Protein AF-A0A1A0WDN2-F1 (afdb_monomer)

Mean predicted aligned error: 16.24 Å

Sequence (104 aa):
MVNSPDADDSGYLSPDALVALRNSRLWEAQAQRCSGPERDSALRIAAQWTATFQMLKATTPGDRRVALRRGDRDVNHKETAYLLFVLVGMLAVVIYVVYSHVAT

Nearest PDB structures (foldseek):
  7c86-assembly1_A  TM=8.527E-01  e=1.293E+00  Chlamydomonas reinhardtii
  6gkg-assembly4_H  TM=8.735E-01  e=4.684E+00  Homo sapiens
  5zih-assembly1_A  TM=9.720E-01  e=7.193E+00  Chlamydomonas reinhardtii

Secondary structure (DSSP, 8-state):
----TT----PEEPHHHHHHHHHHHHHHHHHHH--THHHHHHHHHHHHHHHHHHHHHHH-EESS----------THHHHHHHHHHHHHHHHHHHHHHHHHHH--

Structure (mmCIF, N/CA/C/O backbone):
data_AF-A0A1A0WDN2-F1
#
_entry.id   AF-A0A1A0WDN2-F1
#
loop_
_atom_site.group_PDB
_atom_site.id
_atom_site.type_symbol
_atom_site.label_atom_id
_atom_site.label_alt_id
_atom_site.label_comp_id
_atom_site.label_asym_id
_atom_site.label_entity_id
_atom_site.label_seq_id
_atom_site.pdbx_PDB_ins_code
_atom_site.Cartn_x
_atom_site.Cartn_y
_atom_site.Cartn_z
_atom_site.occupancy
_atom_site.B_iso_or_equiv
_atom_site.auth_seq_id
_atom_site.auth_comp_id
_atom_site.auth_asym_id
_atom_site.auth_atom_id
_atom_site.pdbx_PDB_model_num
ATOM 1 N N . MET A 1 1 ? -11.922 -36.214 21.475 1.00 33.50 1 MET A N 1
ATOM 2 C CA . MET A 1 1 ? -11.970 -34.757 21.715 1.00 33.50 1 MET A CA 1
ATOM 3 C C . MET A 1 1 ? -10.601 -34.197 21.374 1.00 33.50 1 MET A C 1
ATOM 5 O O . MET A 1 1 ? -9.668 -34.420 22.129 1.00 33.50 1 MET A O 1
ATOM 9 N N . VAL A 1 2 ? -10.454 -33.594 20.194 1.00 34.34 2 VAL A N 1
ATOM 10 C CA . VAL A 1 2 ? -9.226 -32.898 19.781 1.00 34.34 2 VAL A CA 1
ATOM 11 C C . VAL A 1 2 ? -9.481 -31.415 20.022 1.00 34.34 2 VAL A C 1
ATOM 13 O O . VAL A 1 2 ? -10.355 -30.838 19.382 1.00 34.34 2 VAL A O 1
ATOM 16 N N . ASN A 1 3 ? -8.775 -30.831 20.987 1.00 40.69 3 ASN A N 1
ATOM 17 C CA . ASN A 1 3 ? -8.706 -29.383 21.149 1.00 40.69 3 ASN A CA 1
ATOM 18 C C . ASN A 1 3 ? -7.875 -28.836 19.985 1.00 40.69 3 ASN A C 1
ATOM 20 O O . ASN A 1 3 ? -6.661 -29.020 19.970 1.00 40.69 3 ASN A O 1
ATOM 24 N N . SER A 1 4 ? -8.527 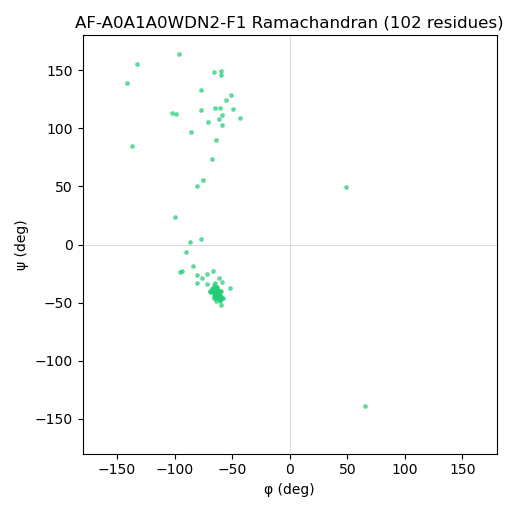-28.205 19.008 1.00 34.72 4 SER A N 1
ATOM 25 C CA . SER A 1 4 ? -7.854 -27.314 18.060 1.00 34.72 4 SER A CA 1
ATOM 26 C C . SER A 1 4 ? -7.596 -25.981 18.768 1.00 34.72 4 SER A C 1
ATOM 28 O O . SER A 1 4 ? -8.567 -25.314 19.124 1.00 34.72 4 SER A O 1
ATOM 30 N N . PRO A 1 5 ? -6.333 -25.574 18.981 1.00 41.78 5 PRO A N 1
ATOM 31 C CA . PRO A 1 5 ? -6.008 -24.285 19.589 1.00 41.78 5 PRO A CA 1
ATOM 32 C C . PRO A 1 5 ? -6.161 -23.087 18.631 1.00 41.78 5 PRO A C 1
ATOM 34 O O . PRO A 1 5 ? -5.888 -21.969 19.038 1.00 41.78 5 PRO A O 1
ATOM 37 N N . ASP A 1 6 ? -6.655 -23.283 17.404 1.00 40.31 6 ASP A N 1
ATOM 38 C CA . ASP A 1 6 ? -6.772 -22.216 16.393 1.00 40.31 6 ASP A CA 1
ATOM 39 C C . ASP A 1 6 ? -8.188 -21.624 16.269 1.00 40.31 6 ASP A C 1
ATOM 41 O O . ASP A 1 6 ? -8.555 -21.059 15.238 1.00 40.31 6 ASP A O 1
ATOM 45 N N . ALA A 1 7 ? -9.014 -21.729 17.312 1.00 40.38 7 ALA A N 1
ATOM 46 C CA . ALA A 1 7 ? -10.210 -20.892 17.439 1.00 40.38 7 ALA A CA 1
ATOM 47 C C . ALA A 1 7 ? -9.815 -19.503 17.978 1.00 40.38 7 ALA A C 1
ATOM 49 O O . ALA A 1 7 ? -10.361 -19.032 18.971 1.00 40.38 7 ALA A O 1
ATOM 50 N N . ASP A 1 8 ? -8.812 -18.886 17.355 1.00 41.25 8 ASP A N 1
ATOM 51 C CA . ASP A 1 8 ? -8.221 -17.631 17.805 1.00 41.25 8 ASP A CA 1
ATOM 52 C C . ASP A 1 8 ? -9.050 -16.467 17.239 1.00 41.25 8 ASP A C 1
ATOM 54 O O . ASP A 1 8 ? -8.954 -16.091 16.069 1.00 41.25 8 ASP A O 1
ATOM 58 N N . ASP A 1 9 ? -9.963 -15.975 18.072 1.00 45.06 9 ASP A N 1
ATOM 59 C CA . ASP A 1 9 ? -10.343 -14.564 18.151 1.00 45.06 9 ASP A CA 1
ATOM 60 C C . ASP A 1 9 ? -10.669 -13.853 16.824 1.00 45.06 9 ASP A C 1
ATOM 62 O O . ASP A 1 9 ? -10.227 -12.736 16.532 1.00 45.06 9 ASP A O 1
ATOM 66 N N . SER A 1 10 ? -11.524 -14.458 15.995 1.00 46.41 10 SER A N 1
ATOM 67 C CA . SER A 1 10 ? -12.126 -13.759 14.855 1.00 46.41 10 SER A CA 1
ATOM 68 C C . SER A 1 10 ? -13.227 -12.794 15.323 1.00 46.41 10 SER A C 1
ATOM 70 O O . SER A 1 10 ? -14.377 -12.888 14.885 1.00 46.41 10 SER A O 1
ATOM 72 N N . GLY A 1 11 ? -12.889 -11.877 16.232 1.00 54.41 11 GLY A N 1
ATOM 73 C CA . GLY A 1 11 ? -13.671 -10.673 16.470 1.00 54.41 11 GLY A CA 1
ATOM 74 C C . GLY A 1 11 ? -13.808 -9.946 15.138 1.00 54.41 11 GLY A C 1
ATOM 75 O O . GLY A 1 11 ? -12.816 -9.712 14.438 1.00 54.41 11 GLY A O 1
ATOM 76 N N . TYR A 1 12 ? -15.042 -9.679 14.714 1.00 60.66 12 TYR A N 1
ATOM 77 C CA . TYR A 1 12 ? -15.260 -9.046 13.421 1.00 60.66 12 TYR A CA 1
ATOM 78 C C . TYR A 1 12 ? -14.551 -7.689 13.401 1.00 60.66 12 TYR A C 1
ATOM 80 O O . TYR A 1 12 ? -14.412 -7.033 14.424 1.00 60.66 12 TYR A O 1
ATOM 88 N N . LEU A 1 13 ? -14.032 -7.264 12.253 1.00 67.50 13 LEU A N 1
ATOM 89 C CA . LEU A 1 13 ? -13.391 -5.954 12.161 1.00 67.50 13 LEU A CA 1
ATOM 90 C C . LEU A 1 13 ? -14.467 -4.872 12.106 1.00 67.50 13 LEU A C 1
ATOM 92 O O . LEU A 1 13 ? -15.423 -4.985 11.335 1.00 67.50 13 LEU A O 1
ATOM 96 N N . SER A 1 14 ? -14.307 -3.823 12.911 1.00 75.94 14 SER A N 1
ATOM 97 C CA . SER A 1 14 ? -15.181 -2.656 12.841 1.00 75.94 14 SER A CA 1
ATOM 98 C C . SER A 1 14 ? -15.120 -2.016 11.442 1.00 75.94 14 SER A C 1
ATOM 100 O O . SER A 1 14 ? -14.080 -2.081 10.773 1.00 75.94 14 SER A O 1
ATOM 102 N N . PRO A 1 15 ? -16.210 -1.385 10.966 1.00 77.12 15 PRO A N 1
ATOM 103 C CA . PRO A 1 15 ? -16.214 -0.679 9.685 1.00 77.12 15 PRO A CA 1
ATOM 104 C C . PRO A 1 15 ? -15.065 0.330 9.555 1.00 77.12 15 PRO A C 1
ATOM 106 O O . PRO A 1 15 ? -14.435 0.412 8.501 1.00 77.12 15 PRO A O 1
ATOM 109 N N . ASP A 1 16 ? -14.724 1.019 10.643 1.00 79.56 16 ASP A N 1
ATOM 110 C CA . ASP A 1 16 ? -13.628 1.990 10.676 1.00 79.56 16 ASP A CA 1
ATOM 111 C C . ASP A 1 16 ? -12.260 1.326 10.492 1.00 79.56 16 ASP A C 1
ATOM 113 O O . ASP A 1 16 ? -11.402 1.852 9.778 1.00 79.56 16 ASP A O 1
ATOM 117 N N . ALA A 1 17 ? -12.059 0.127 11.052 1.00 82.50 17 ALA A N 1
ATOM 118 C CA . ALA A 1 17 ? -10.843 -0.642 10.812 1.00 82.50 17 ALA A CA 1
ATOM 119 C C . ALA A 1 17 ? -10.721 -1.017 9.324 1.00 82.50 17 ALA A C 1
ATOM 121 O O . ALA A 1 17 ? -9.644 -0.948 8.734 1.00 82.50 17 ALA A O 1
ATOM 122 N N . LEU A 1 18 ? -11.828 -1.347 8.661 1.00 83.62 18 LEU A N 1
ATOM 123 C CA . LEU A 1 18 ? -11.816 -1.659 7.229 1.00 83.62 18 LEU A CA 1
ATOM 124 C C . LEU A 1 18 ? -11.493 -0.439 6.366 1.00 83.62 18 LEU A C 1
ATOM 126 O O . LEU A 1 18 ? -10.764 -0.567 5.379 1.00 83.62 18 LEU A O 1
ATOM 130 N N . VAL A 1 19 ? -11.994 0.740 6.742 1.00 87.56 19 VAL A N 1
ATOM 131 C CA . VAL A 1 19 ? -11.637 2.009 6.091 1.00 87.56 19 VAL A CA 1
ATOM 132 C C . VAL A 1 19 ? -10.146 2.290 6.261 1.00 87.56 19 VAL A C 1
ATOM 134 O O . VAL A 1 19 ? -9.470 2.585 5.273 1.00 87.56 19 VAL A O 1
ATOM 137 N N . ALA A 1 20 ? -9.612 2.120 7.472 1.00 87.88 20 ALA A N 1
ATOM 138 C CA . ALA A 1 20 ? -8.189 2.299 7.741 1.00 87.88 20 ALA A CA 1
ATOM 139 C C . ALA A 1 20 ? -7.319 1.335 6.911 1.00 87.88 20 ALA A C 1
ATOM 141 O O . ALA A 1 20 ? -6.361 1.765 6.270 1.00 87.88 20 ALA A O 1
ATOM 142 N N . LEU A 1 21 ? -7.707 0.058 6.826 1.00 86.88 21 LEU A N 1
ATOM 143 C CA . LEU A 1 21 ? -7.023 -0.945 6.003 1.00 86.88 21 LEU A CA 1
ATOM 144 C C . LEU A 1 21 ? -7.094 -0.633 4.500 1.00 86.88 21 LEU A C 1
ATOM 146 O O . LEU A 1 21 ? -6.148 -0.886 3.755 1.00 86.88 21 LEU A O 1
ATOM 150 N N . ARG A 1 22 ? -8.228 -0.117 4.019 1.00 88.50 22 ARG A N 1
ATOM 151 C CA . ARG A 1 22 ? -8.370 0.284 2.615 1.00 88.50 22 ARG A CA 1
ATOM 152 C C . ARG A 1 22 ? -7.456 1.463 2.299 1.00 88.50 22 ARG A C 1
ATOM 154 O O . ARG A 1 22 ? -6.775 1.439 1.276 1.00 88.50 22 ARG A O 1
ATOM 161 N N . ASN A 1 23 ? -7.444 2.472 3.165 1.00 90.94 23 ASN A N 1
ATOM 162 C CA . ASN A 1 23 ? -6.629 3.664 2.974 1.00 90.94 23 ASN A CA 1
ATOM 163 C C . ASN A 1 23 ? -5.136 3.334 3.007 1.00 90.94 23 ASN A C 1
ATOM 165 O O . ASN A 1 23 ? -4.412 3.822 2.142 1.00 90.94 23 ASN A O 1
ATOM 169 N N . SER A 1 24 ? -4.677 2.460 3.912 1.00 89.94 24 SER A N 1
ATOM 170 C CA . SER A 1 24 ? -3.265 2.056 3.928 1.00 89.94 24 SER A CA 1
ATOM 171 C C . SER A 1 24 ? -2.839 1.426 2.600 1.00 89.94 24 SER A C 1
ATOM 173 O O . SER A 1 24 ? -1.854 1.858 2.006 1.00 89.94 24 SER A O 1
ATOM 175 N N . ARG A 1 25 ? -3.641 0.502 2.056 1.00 88.56 25 ARG A N 1
ATOM 176 C CA . ARG A 1 25 ? -3.367 -0.141 0.759 1.00 88.56 25 ARG A CA 1
ATOM 177 C C . ARG A 1 25 ? -3.380 0.825 -0.421 1.00 88.56 25 ARG A C 1
ATOM 179 O O . ARG A 1 25 ? -2.587 0.660 -1.343 1.00 88.56 25 ARG A O 1
ATOM 186 N N . LEU A 1 26 ? -4.275 1.814 -0.423 1.00 92.69 26 LEU A N 1
ATOM 187 C CA . LEU A 1 26 ? -4.307 2.834 -1.477 1.00 92.69 26 LEU A CA 1
ATOM 188 C C . LEU A 1 26 ? -3.014 3.657 -1.487 1.00 92.69 26 LEU A C 1
ATOM 190 O O . LEU A 1 26 ? -2.449 3.894 -2.553 1.00 92.69 26 LEU A O 1
ATOM 194 N N . TRP A 1 27 ? -2.514 4.034 -0.310 1.00 89.50 27 TRP A N 1
ATOM 195 C CA . TRP A 1 27 ? -1.257 4.768 -0.185 1.00 89.50 27 TRP A CA 1
ATOM 196 C C . TRP A 1 27 ? -0.025 3.907 -0.490 1.00 89.50 27 TRP A C 1
ATOM 198 O O . TRP A 1 27 ? 0.912 4.402 -1.109 1.00 89.50 27 TRP A O 1
ATOM 208 N N . GLU A 1 28 ? -0.036 2.612 -0.163 1.00 89.81 28 GLU A N 1
ATOM 209 C CA . GLU A 1 28 ? 1.009 1.673 -0.602 1.00 89.81 28 GLU A CA 1
ATOM 210 C C . GLU A 1 28 ? 1.043 1.525 -2.127 1.00 89.81 28 GLU A C 1
ATOM 212 O O . GLU A 1 28 ? 2.112 1.577 -2.734 1.00 89.81 28 GLU A O 1
ATOM 217 N N . ALA A 1 29 ? -0.122 1.390 -2.766 1.00 89.56 29 ALA A N 1
ATOM 218 C CA . ALA A 1 29 ? -0.217 1.333 -4.221 1.00 89.56 29 ALA A CA 1
ATOM 219 C C . ALA A 1 29 ? 0.260 2.643 -4.872 1.00 89.56 29 ALA A C 1
ATOM 221 O O . ALA A 1 29 ? 0.925 2.610 -5.907 1.00 89.56 29 ALA A O 1
ATOM 222 N N . GLN A 1 30 ? -0.022 3.794 -4.253 1.00 89.69 30 GLN A N 1
ATOM 223 C CA . GLN A 1 30 ? 0.509 5.083 -4.699 1.00 89.69 30 GLN A CA 1
ATOM 224 C C . GLN A 1 30 ? 2.035 5.143 -4.552 1.00 89.69 30 GLN A C 1
ATOM 226 O O . GLN A 1 30 ? 2.726 5.555 -5.481 1.00 89.69 30 GLN A O 1
ATOM 231 N N . ALA A 1 31 ? 2.583 4.666 -3.432 1.00 90.62 31 ALA A N 1
ATOM 232 C CA . ALA A 1 31 ? 4.025 4.608 -3.205 1.00 90.62 31 ALA A CA 1
ATOM 233 C C . ALA A 1 31 ? 4.760 3.721 -4.226 1.00 90.62 31 ALA A C 1
ATOM 235 O O . ALA A 1 31 ? 5.919 3.980 -4.537 1.00 90.62 31 ALA A O 1
ATOM 236 N N . GLN A 1 32 ? 4.096 2.693 -4.766 1.00 90.12 32 GLN A N 1
ATOM 237 C CA . GLN A 1 32 ? 4.640 1.861 -5.846 1.00 90.12 32 GLN A CA 1
ATOM 238 C C . GLN A 1 32 ? 4.693 2.588 -7.198 1.00 90.12 32 GLN A C 1
ATOM 240 O O . GLN A 1 32 ? 5.504 2.223 -8.045 1.00 90.12 32 GLN A O 1
ATOM 245 N N . ARG A 1 33 ? 3.838 3.598 -7.408 1.00 90.06 33 ARG A N 1
ATOM 246 C CA . ARG A 1 33 ? 3.766 4.391 -8.648 1.00 90.06 33 ARG A CA 1
ATOM 247 C C . ARG A 1 33 ? 4.608 5.669 -8.594 1.00 90.06 33 ARG A C 1
ATOM 249 O O . ARG A 1 33 ? 4.969 6.189 -9.644 1.00 90.06 33 ARG A O 1
ATOM 256 N N . CYS A 1 34 ? 4.910 6.167 -7.397 1.00 87.94 34 CYS A N 1
ATOM 257 C CA . CYS A 1 34 ? 5.723 7.362 -7.167 1.00 87.94 34 CYS A CA 1
ATOM 258 C C . CYS A 1 34 ? 7.197 7.025 -6.877 1.00 87.94 34 CYS A C 1
ATOM 260 O O . CYS A 1 34 ? 7.553 5.907 -6.500 1.00 87.94 34 CYS A O 1
ATOM 262 N N . SER A 1 35 ? 8.069 8.029 -6.988 1.00 88.94 35 SER A N 1
ATOM 263 C CA . SER A 1 35 ? 9.496 7.931 -6.653 1.00 88.94 35 SER A CA 1
ATOM 264 C C . SER A 1 35 ? 9.959 9.108 -5.793 1.00 88.94 35 SER A C 1
ATOM 266 O O . SER A 1 35 ? 9.378 10.189 -5.852 1.00 88.94 35 SER A O 1
ATOM 268 N N . GLY A 1 36 ? 11.024 8.912 -5.011 1.00 89.56 36 GLY A N 1
ATOM 269 C CA . GLY A 1 36 ? 11.625 9.976 -4.203 1.00 89.56 36 GLY A CA 1
ATOM 270 C C . GLY A 1 36 ? 10.699 10.495 -3.086 1.00 89.56 36 GLY A C 1
ATOM 271 O O . GLY A 1 36 ? 10.005 9.691 -2.462 1.00 89.56 36 GLY A O 1
ATOM 272 N N . PRO A 1 37 ? 10.641 11.817 -2.835 1.00 91.00 37 PRO A N 1
ATOM 273 C CA . PRO A 1 37 ? 9.898 12.393 -1.705 1.00 91.00 37 PRO A CA 1
ATOM 274 C C . PRO A 1 37 ? 8.399 12.058 -1.700 1.00 91.00 37 PRO A C 1
ATOM 276 O O . PRO A 1 37 ? 7.779 11.902 -0.645 1.00 91.00 37 PRO A O 1
ATOM 279 N N . GLU A 1 38 ? 7.801 11.911 -2.883 1.00 86.38 38 GLU A N 1
ATOM 280 C CA . GLU A 1 38 ? 6.395 11.523 -3.027 1.00 86.38 38 GLU A CA 1
ATOM 281 C C . GLU A 1 38 ? 6.160 10.082 -2.571 1.00 86.38 38 GLU A C 1
ATOM 283 O O . GLU A 1 38 ? 5.175 9.797 -1.892 1.00 86.38 38 GLU A O 1
ATOM 288 N N . ARG A 1 39 ? 7.101 9.177 -2.863 1.00 88.50 39 ARG A N 1
ATOM 289 C CA . ARG A 1 39 ? 7.053 7.799 -2.370 1.00 88.50 39 ARG A CA 1
ATOM 290 C C . ARG A 1 39 ? 7.198 7.753 -0.853 1.00 88.50 39 ARG A C 1
ATOM 292 O O . ARG A 1 39 ? 6.424 7.058 -0.202 1.00 88.50 39 ARG A O 1
ATOM 299 N N . ASP A 1 40 ? 8.141 8.501 -0.290 1.00 91.88 40 ASP A N 1
ATOM 300 C CA . ASP A 1 40 ? 8.376 8.509 1.158 1.00 91.88 40 ASP A CA 1
ATOM 301 C C . ASP A 1 40 ? 7.178 9.083 1.922 1.00 91.88 40 ASP A C 1
ATOM 303 O O . ASP A 1 40 ? 6.760 8.538 2.946 1.00 91.88 40 ASP A O 1
ATOM 307 N N . SER A 1 41 ? 6.559 10.143 1.393 1.00 90.75 41 SER A N 1
ATOM 308 C CA . SER A 1 41 ? 5.333 10.700 1.971 1.00 90.75 41 SER A CA 1
ATOM 309 C C . SER A 1 41 ? 4.152 9.728 1.869 1.00 90.75 41 SER A C 1
ATOM 311 O O . SER A 1 41 ? 3.451 9.536 2.864 1.00 90.75 41 SER A O 1
ATOM 313 N N . ALA A 1 42 ? 3.976 9.049 0.730 1.00 88.38 42 ALA A N 1
ATOM 314 C CA . ALA A 1 42 ? 2.952 8.023 0.556 1.00 88.38 42 ALA A CA 1
ATOM 315 C C . ALA A 1 42 ? 3.157 6.836 1.515 1.00 88.38 42 ALA A C 1
ATOM 317 O O . ALA A 1 42 ? 2.201 6.399 2.154 1.00 88.38 42 ALA A O 1
ATOM 318 N N . LEU A 1 43 ? 4.396 6.366 1.702 1.00 90.38 43 LEU A N 1
ATOM 319 C CA . LEU A 1 43 ? 4.723 5.314 2.672 1.00 90.38 43 LEU A CA 1
ATOM 320 C C . LEU A 1 43 ? 4.463 5.755 4.114 1.00 90.38 43 LEU A C 1
ATOM 322 O O . LEU A 1 43 ? 3.932 4.979 4.907 1.00 90.38 43 LEU A O 1
ATOM 326 N N . ARG A 1 44 ? 4.783 7.006 4.460 1.00 91.56 44 ARG A N 1
ATOM 327 C CA . ARG A 1 44 ? 4.501 7.553 5.793 1.00 91.56 44 ARG A CA 1
ATOM 328 C C . ARG A 1 44 ? 3.000 7.586 6.076 1.00 91.56 44 ARG A C 1
ATOM 330 O O . ARG A 1 44 ? 2.572 7.199 7.162 1.00 91.56 44 ARG A O 1
ATOM 337 N N . ILE A 1 45 ? 2.201 8.017 5.101 1.00 91.38 45 ILE A N 1
ATOM 338 C CA . ILE A 1 45 ? 0.740 8.054 5.230 1.00 91.38 45 ILE A CA 1
ATOM 339 C C . ILE A 1 45 ? 0.172 6.627 5.288 1.00 91.38 45 ILE A C 1
ATOM 341 O O . ILE A 1 45 ? -0.694 6.349 6.117 1.00 91.38 45 ILE A O 1
ATOM 345 N N . ALA A 1 46 ? 0.694 5.694 4.485 1.00 91.06 46 ALA A N 1
ATOM 346 C CA . ALA A 1 46 ? 0.325 4.282 4.564 1.00 91.06 46 ALA A CA 1
ATOM 347 C C . ALA A 1 46 ? 0.592 3.694 5.959 1.00 91.06 46 ALA A C 1
ATOM 349 O O . ALA A 1 46 ? -0.289 3.057 6.537 1.00 91.06 46 ALA A O 1
ATOM 350 N N . ALA A 1 47 ? 1.770 3.960 6.532 1.00 89.12 47 ALA A N 1
ATOM 351 C CA . ALA A 1 47 ? 2.133 3.514 7.874 1.00 89.12 47 ALA A CA 1
ATOM 352 C C . ALA A 1 47 ? 1.197 4.088 8.950 1.00 89.12 47 ALA A C 1
ATOM 354 O O . ALA A 1 47 ? 0.789 3.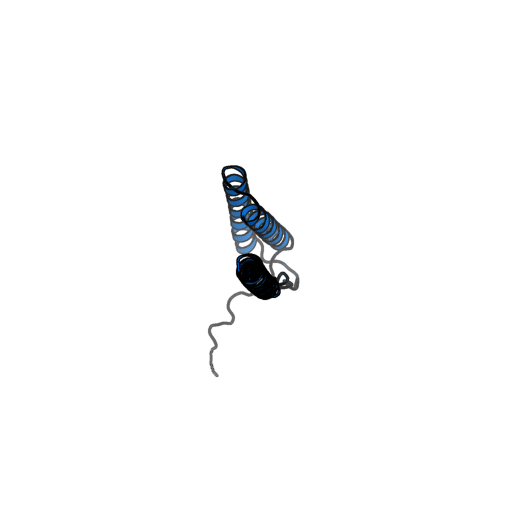360 9.855 1.00 89.12 47 ALA A O 1
ATOM 355 N N . GLN A 1 48 ? 0.798 5.359 8.825 1.00 93.19 48 GLN A N 1
ATOM 356 C CA . GLN A 1 48 ? -0.166 5.987 9.729 1.00 93.19 48 GLN A CA 1
ATOM 357 C C . GLN A 1 48 ? -1.520 5.262 9.702 1.00 93.19 48 GLN A C 1
ATOM 359 O O . GLN A 1 48 ? -2.035 4.890 10.754 1.00 93.19 48 GLN A O 1
ATOM 364 N N . TRP A 1 49 ? -2.064 4.989 8.512 1.00 88.75 49 TRP A N 1
ATOM 365 C CA . TRP A 1 49 ? -3.319 4.242 8.369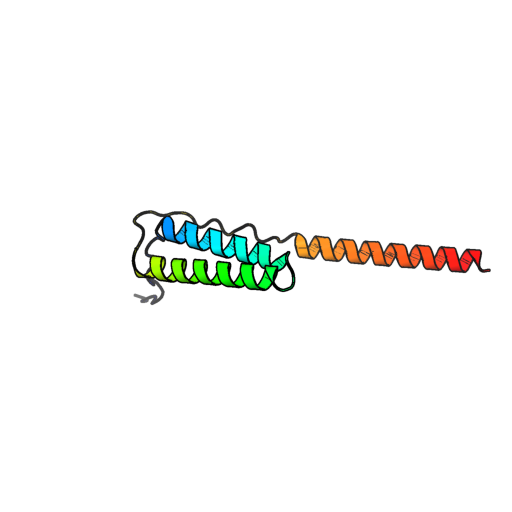 1.00 88.75 49 TRP A CA 1
ATOM 366 C C . TRP A 1 49 ? -3.216 2.801 8.877 1.00 88.75 49 TRP A C 1
ATOM 368 O O . TRP A 1 49 ? -4.159 2.295 9.485 1.00 88.75 49 TRP A O 1
ATOM 378 N N . THR A 1 50 ? -2.068 2.149 8.687 1.00 88.94 50 THR A N 1
ATOM 379 C CA . THR A 1 50 ? -1.805 0.809 9.230 1.00 88.94 50 THR A CA 1
ATOM 380 C C . THR A 1 50 ? -1.773 0.813 10.759 1.00 88.94 50 THR A C 1
ATOM 382 O O . THR A 1 50 ? -2.344 -0.083 11.381 1.00 88.94 50 THR A O 1
ATOM 385 N N . ALA A 1 51 ? -1.175 1.831 11.383 1.00 87.75 51 ALA A N 1
ATOM 386 C CA . ALA A 1 51 ? -1.194 1.985 12.836 1.00 87.75 51 ALA A CA 1
ATOM 387 C C . ALA A 1 51 ? -2.624 2.201 13.361 1.00 87.75 51 ALA A C 1
ATOM 389 O O . ALA A 1 51 ? -3.038 1.540 14.313 1.00 87.75 51 ALA A O 1
ATOM 390 N N . THR A 1 52 ? -3.415 3.048 12.694 1.00 86.88 52 THR A N 1
ATOM 391 C CA . THR A 1 52 ? -4.836 3.247 13.020 1.00 86.88 52 THR A CA 1
ATOM 392 C C . THR A 1 52 ? -5.639 1.954 12.879 1.00 86.88 52 THR A C 1
ATOM 394 O O . THR A 1 52 ? -6.461 1.649 13.737 1.00 86.88 52 THR A O 1
ATOM 397 N N . PHE A 1 53 ? -5.376 1.151 11.845 1.00 85.81 53 PHE A N 1
ATOM 398 C CA . PHE A 1 53 ? -6.000 -0.162 11.683 1.00 85.81 53 PHE A CA 1
ATOM 399 C C . PHE A 1 53 ? -5.679 -1.105 12.847 1.00 85.81 53 PHE A C 1
ATOM 401 O O . PHE A 1 53 ? -6.590 -1.740 13.375 1.00 85.81 53 PHE A O 1
ATOM 408 N N . GLN A 1 54 ? -4.411 -1.191 13.266 1.00 85.19 54 GLN A N 1
ATOM 409 C CA . GLN A 1 54 ? -4.025 -2.036 14.401 1.00 85.19 54 GLN A CA 1
ATOM 410 C C . GLN A 1 54 ? -4.667 -1.568 15.708 1.00 85.19 54 GLN A C 1
ATOM 412 O O . GLN A 1 54 ? -5.160 -2.398 16.469 1.00 85.19 54 GLN A O 1
ATOM 417 N N . MET A 1 55 ? -4.730 -0.252 15.928 1.00 85.75 55 MET A N 1
ATOM 418 C CA . MET A 1 55 ? -5.426 0.329 17.073 1.00 85.75 55 MET A CA 1
ATOM 419 C C . MET A 1 55 ? -6.913 -0.047 17.060 1.00 85.75 55 MET A C 1
ATOM 421 O O . MET A 1 55 ? -7.396 -0.618 18.029 1.00 85.75 55 MET A O 1
ATOM 425 N N . LEU A 1 56 ? -7.618 0.178 15.947 1.00 82.50 56 LEU A N 1
ATOM 426 C CA . LEU A 1 56 ? -9.051 -0.121 15.826 1.00 82.50 56 LEU A CA 1
ATOM 427 C C . LEU A 1 56 ? -9.361 -1.617 15.929 1.00 82.50 56 LEU A C 1
ATOM 429 O O . LEU A 1 56 ? -10.399 -1.991 16.471 1.00 82.50 56 LEU A O 1
ATOM 433 N N . LYS A 1 57 ? -8.456 -2.474 15.443 1.00 78.50 57 LYS A N 1
ATOM 434 C CA . LYS A 1 57 ? -8.549 -3.927 15.611 1.00 78.50 57 LYS A CA 1
ATOM 435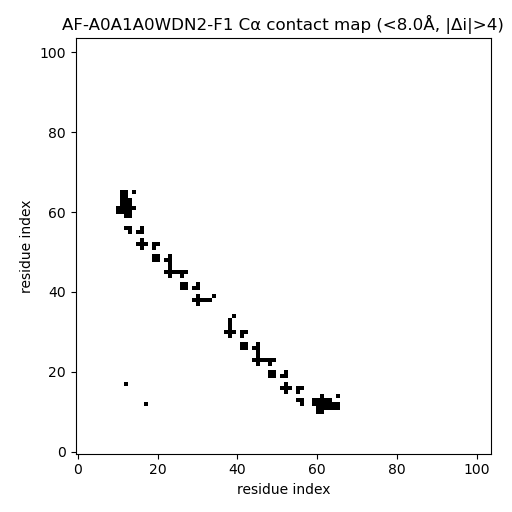 C C . LYS A 1 57 ? -8.459 -4.329 17.088 1.00 78.50 57 LYS A C 1
ATOM 437 O O . LYS A 1 57 ? -9.153 -5.253 17.492 1.00 78.50 57 LYS A O 1
ATOM 442 N N . ALA A 1 58 ? -7.618 -3.655 17.872 1.00 75.69 58 ALA A N 1
ATOM 443 C CA . ALA A 1 58 ? -7.433 -3.946 19.292 1.00 75.69 58 ALA A CA 1
ATOM 444 C C . ALA A 1 58 ? -8.532 -3.341 20.183 1.00 75.69 58 ALA A C 1
ATOM 446 O O . ALA A 1 58 ? -8.881 -3.929 21.201 1.00 75.69 58 ALA A O 1
ATOM 447 N N . THR A 1 59 ? -9.074 -2.171 19.825 1.00 71.12 59 THR A N 1
ATOM 448 C CA . THR A 1 59 ? -10.006 -1.425 20.689 1.00 71.12 59 THR A CA 1
ATOM 449 C C . THR A 1 59 ? -11.478 -1.679 20.393 1.00 71.12 59 THR A C 1
ATOM 451 O O . THR A 1 59 ? -12.311 -1.452 21.267 1.00 71.12 59 THR A O 1
ATOM 454 N N . THR A 1 60 ? -11.821 -2.103 19.173 1.00 61.88 60 THR A N 1
ATOM 455 C CA . THR A 1 60 ? -13.217 -2.136 18.724 1.00 61.88 60 THR A CA 1
ATOM 456 C C . THR A 1 60 ? -13.514 -3.436 17.977 1.00 61.88 60 THR A C 1
ATOM 458 O O . THR A 1 60 ? -13.464 -3.456 16.740 1.00 61.88 60 THR A O 1
ATOM 461 N N . PRO A 1 61 ? -13.845 -4.531 18.689 1.00 60.88 61 PRO A N 1
ATOM 462 C CA . PRO A 1 61 ? -14.403 -5.707 18.040 1.00 60.88 61 PRO A CA 1
ATOM 463 C C . PRO A 1 61 ? -15.715 -5.294 17.361 1.00 60.88 61 PRO A C 1
ATOM 465 O O . PRO A 1 61 ? -16.645 -4.789 17.982 1.00 60.88 61 PRO A O 1
ATOM 468 N N . GLY A 1 62 ? -15.745 -5.410 16.042 1.00 59.59 62 GLY A N 1
ATOM 469 C CA . GLY A 1 62 ? -16.896 -5.133 15.203 1.00 59.59 62 GLY A CA 1
ATOM 470 C C . GLY A 1 62 ? -18.035 -6.110 15.473 1.00 59.59 62 GLY A C 1
ATOM 471 O O . GLY A 1 62 ? -17.833 -7.282 15.779 1.00 59.59 62 GLY A O 1
ATOM 472 N N . ASP A 1 63 ? -19.254 -5.612 15.303 1.00 53.25 63 ASP A N 1
ATOM 473 C CA . ASP A 1 63 ? -20.487 -6.333 15.635 1.00 53.25 63 ASP A CA 1
ATOM 474 C C . ASP A 1 63 ? -21.031 -7.158 14.446 1.00 53.25 63 ASP A C 1
ATOM 476 O O . ASP A 1 63 ? -21.999 -7.909 14.553 1.00 53.25 63 ASP A O 1
ATOM 480 N N . ARG A 1 64 ? -20.426 -7.021 13.251 1.00 50.81 64 ARG A N 1
ATOM 481 C CA . ARG A 1 64 ? -20.966 -7.593 12.007 1.00 50.81 64 ARG A CA 1
ATOM 482 C C . ARG A 1 64 ? -19.896 -8.156 11.078 1.00 50.81 64 ARG A C 1
ATOM 484 O O . ARG A 1 64 ? -18.874 -7.528 10.819 1.00 50.81 64 ARG A O 1
ATOM 491 N N . ARG A 1 65 ? -20.203 -9.314 10.480 1.00 53.34 65 ARG A N 1
ATOM 492 C CA . ARG A 1 65 ? -19.451 -9.923 9.371 1.00 53.34 65 ARG A CA 1
ATOM 493 C C . ARG A 1 65 ? -19.398 -8.974 8.177 1.00 53.34 65 ARG A C 1
ATOM 495 O O . ARG A 1 65 ? -20.356 -8.897 7.411 1.00 53.34 65 ARG A O 1
ATOM 502 N N . VAL A 1 66 ? -18.269 -8.307 7.974 1.00 55.69 66 VAL A N 1
ATOM 503 C CA . VAL A 1 66 ? -17.961 -7.682 6.687 1.00 55.69 66 VAL A CA 1
ATOM 504 C C . VAL A 1 66 ? -16.966 -8.584 5.979 1.00 55.69 66 VAL A C 1
ATOM 506 O O . VAL A 1 66 ? -15.842 -8.777 6.440 1.00 55.69 66 VAL A O 1
ATOM 509 N N . ALA A 1 67 ? -17.398 -9.185 4.872 1.00 55.34 67 ALA A N 1
ATOM 510 C CA . ALA A 1 67 ? -16.515 -9.990 4.047 1.00 55.34 67 ALA A CA 1
ATOM 511 C C . ALA A 1 67 ? -15.383 -9.095 3.526 1.00 55.34 67 ALA A C 1
ATOM 513 O O . ALA A 1 67 ? -15.590 -8.238 2.666 1.00 55.34 67 ALA A O 1
ATOM 514 N N . LEU A 1 68 ? -14.179 -9.299 4.059 1.00 55.97 68 LEU A N 1
ATOM 515 C CA . LEU A 1 68 ? -12.948 -8.757 3.507 1.00 55.97 68 LEU A CA 1
ATOM 516 C C . LEU A 1 68 ? -12.752 -9.377 2.124 1.00 55.97 68 LEU A C 1
ATOM 518 O O . LEU A 1 68 ? -12.149 -10.441 1.980 1.00 55.97 68 LEU A O 1
ATOM 522 N N . ARG A 1 69 ? -13.291 -8.727 1.089 1.00 54.91 69 ARG A N 1
ATOM 523 C CA . ARG A 1 69 ? -12.978 -9.070 -0.296 1.00 54.91 69 ARG A CA 1
ATOM 524 C C . ARG A 1 69 ? -11.464 -8.908 -0.426 1.00 54.91 69 ARG A C 1
ATOM 526 O O . ARG A 1 69 ? -10.950 -7.798 -0.274 1.00 54.91 69 ARG A O 1
ATOM 533 N N . ARG A 1 70 ? -10.732 -10.017 -0.604 1.00 51.56 70 ARG A N 1
ATOM 534 C CA . ARG A 1 70 ? -9.311 -9.976 -0.973 1.00 51.56 70 ARG A CA 1
ATOM 535 C C . ARG A 1 70 ? -9.226 -9.017 -2.153 1.00 51.56 70 ARG A C 1
ATOM 537 O O . ARG A 1 70 ? -9.882 -9.257 -3.162 1.00 51.56 70 ARG A O 1
ATOM 544 N N . GLY A 1 71 ? -8.518 -7.902 -1.956 1.00 50.16 71 GLY A N 1
ATOM 545 C CA . GLY A 1 71 ? -8.240 -6.959 -3.028 1.00 50.16 71 GLY A CA 1
ATOM 546 C C . GLY A 1 71 ? -7.675 -7.763 -4.182 1.00 50.16 71 GLY A C 1
ATOM 547 O O . GLY A 1 71 ? -6.822 -8.622 -3.944 1.00 50.16 71 GLY A O 1
ATOM 548 N N . ASP A 1 72 ? -8.265 -7.553 -5.352 1.00 44.59 72 ASP A N 1
ATOM 549 C CA . ASP A 1 72 ? -7.951 -8.245 -6.589 1.00 44.59 72 ASP A CA 1
ATOM 550 C C . ASP A 1 72 ? -6.429 -8.338 -6.700 1.00 44.59 72 ASP A C 1
ATOM 552 O O . ASP A 1 72 ? -5.726 -7.327 -6.763 1.00 44.59 72 ASP A O 1
ATOM 556 N N . ARG A 1 73 ? -5.901 -9.552 -6.522 1.00 49.03 73 ARG A N 1
ATOM 557 C CA . ARG A 1 73 ? -4.470 -9.787 -6.672 1.00 49.03 73 ARG A CA 1
ATOM 558 C C . ARG A 1 73 ? -4.255 -9.499 -8.143 1.00 49.03 73 ARG A C 1
ATOM 560 O O . ARG A 1 73 ? -4.883 -10.168 -8.949 1.00 49.03 73 ARG A O 1
ATOM 567 N N . ASP A 1 74 ? -3.452 -8.499 -8.478 1.00 50.62 74 ASP A N 1
ATOM 568 C CA . ASP A 1 74 ? -3.133 -8.164 -9.865 1.00 50.62 74 ASP A CA 1
ATOM 569 C C . ASP A 1 74 ? -2.291 -9.309 -10.460 1.00 50.62 74 ASP A C 1
ATOM 571 O O . ASP A 1 74 ? -1.064 -9.258 -10.545 1.00 50.62 74 ASP A O 1
ATOM 575 N N . VAL A 1 75 ? -2.952 -10.439 -10.731 1.00 54.25 75 VAL A N 1
ATOM 576 C CA . VAL A 1 75 ? -2.351 -11.675 -11.242 1.00 54.25 75 VAL A CA 1
ATOM 577 C C . VAL A 1 75 ? -1.822 -11.451 -12.655 1.00 54.25 75 VAL A C 1
ATOM 579 O O . VAL A 1 75 ? -0.868 -12.110 -13.060 1.00 54.25 75 VAL A O 1
ATOM 582 N N . ASN A 1 76 ? -2.358 -10.446 -13.348 1.00 55.41 76 ASN A N 1
ATOM 583 C CA . ASN A 1 76 ? -2.046 -10.145 -14.735 1.00 55.41 76 ASN A CA 1
ATOM 584 C C . ASN A 1 76 ? -0.783 -9.300 -14.905 1.00 55.41 76 ASN A C 1
ATOM 586 O O . ASN A 1 76 ? -0.212 -9.302 -15.993 1.00 55.41 76 ASN A O 1
ATOM 590 N N . HIS A 1 77 ? -0.290 -8.608 -13.872 1.00 61.25 77 HIS A N 1
ATOM 591 C CA . HIS A 1 77 ? 0.884 -7.744 -14.032 1.00 61.25 77 HIS A CA 1
ATOM 592 C C . HIS A 1 77 ? 2.143 -8.519 -14.461 1.00 61.25 77 HIS A C 1
ATOM 594 O O . HIS A 1 77 ? 2.893 -8.074 -15.329 1.00 61.25 77 HIS A O 1
ATOM 600 N N . LYS A 1 78 ? 2.357 -9.717 -13.900 1.00 63.25 78 LYS A N 1
ATOM 601 C CA . LYS A 1 78 ? 3.517 -10.563 -14.240 1.00 63.25 78 LYS A CA 1
ATOM 602 C C . LYS A 1 78 ? 3.430 -11.134 -15.652 1.00 63.25 78 LYS A C 1
ATOM 604 O O . LYS A 1 78 ? 4.434 -11.179 -16.355 1.00 63.25 78 LYS A O 1
ATOM 609 N N . GLU A 1 79 ? 2.236 -11.548 -16.056 1.00 68.50 79 GLU A N 1
ATOM 610 C CA . GLU A 1 79 ? 1.984 -12.095 -17.388 1.00 68.50 79 GLU A CA 1
ATOM 611 C C . GLU A 1 79 ? 2.113 -11.007 -18.461 1.00 68.50 79 GLU A C 1
ATOM 613 O O . GLU A 1 79 ? 2.771 -11.203 -19.480 1.00 68.50 79 GLU A O 1
ATOM 618 N N . THR A 1 80 ? 1.605 -9.808 -18.168 1.00 73.62 80 THR A N 1
ATOM 619 C CA . THR A 1 80 ? 1.714 -8.642 -19.053 1.00 73.62 80 THR A CA 1
ATOM 620 C C . THR A 1 80 ? 3.172 -8.213 -19.233 1.00 73.62 80 THR A C 1
ATOM 622 O O . THR A 1 80 ? 3.606 -7.973 -20.357 1.00 73.62 80 THR A O 1
ATOM 625 N N . ALA A 1 81 ? 3.958 -8.169 -18.151 1.00 78.81 81 ALA A N 1
ATOM 626 C CA . ALA A 1 81 ? 5.382 -7.838 -18.217 1.00 78.81 81 ALA A CA 1
ATOM 627 C C . ALA A 1 81 ? 6.187 -8.870 -19.026 1.00 78.81 81 ALA A C 1
ATOM 629 O O . ALA A 1 81 ? 7.057 -8.493 -19.812 1.00 78.81 81 ALA A O 1
ATOM 630 N N . TYR A 1 82 ? 5.876 -10.161 -18.873 1.00 82.00 82 TYR A N 1
ATOM 631 C CA . TYR A 1 82 ? 6.518 -11.228 -19.640 1.00 82.00 82 TYR A CA 1
ATOM 632 C C . TYR A 1 82 ? 6.226 -11.108 -21.142 1.00 82.00 82 TYR A C 1
ATOM 634 O O . TYR A 1 82 ? 7.156 -11.108 -21.949 1.00 82.00 82 TYR A O 1
ATOM 642 N N . LEU A 1 83 ? 4.956 -10.931 -21.521 1.00 85.06 83 LEU A N 1
ATOM 643 C CA . LEU A 1 83 ? 4.555 -10.759 -22.922 1.00 85.06 83 LEU A CA 1
ATOM 644 C C . LEU A 1 83 ? 5.219 -9.537 -23.567 1.00 85.06 83 LEU A C 1
ATOM 646 O O . LEU A 1 83 ? 5.668 -9.604 -24.711 1.00 85.06 83 LEU A O 1
ATOM 650 N N . LEU A 1 84 ? 5.332 -8.437 -22.820 1.00 88.44 84 LEU A N 1
ATOM 651 C CA . LEU A 1 84 ? 5.970 -7.211 -23.295 1.00 88.44 84 LEU A CA 1
ATOM 652 C C . LEU A 1 84 ? 7.474 -7.421 -23.529 1.00 88.44 84 LEU A C 1
ATOM 654 O O . LEU A 1 84 ? 8.002 -6.996 -24.556 1.00 88.44 84 LEU A O 1
ATOM 658 N N . PHE A 1 85 ? 8.152 -8.148 -22.637 1.00 88.81 85 PHE A N 1
ATOM 659 C CA . PHE A 1 85 ? 9.569 -8.480 -22.795 1.00 88.81 85 PHE A CA 1
ATOM 660 C C . PHE A 1 85 ? 9.824 -9.366 -24.024 1.00 88.81 85 PHE A C 1
ATOM 662 O O . PHE A 1 85 ? 10.749 -9.108 -24.795 1.00 88.81 85 PHE A O 1
ATOM 669 N N . VAL A 1 86 ? 8.972 -10.372 -24.249 1.00 91.06 86 VAL A N 1
ATOM 670 C CA . VAL A 1 86 ? 9.046 -11.243 -25.435 1.00 91.06 86 VAL A CA 1
ATOM 671 C C . VAL A 1 86 ? 8.839 -10.439 -26.719 1.00 91.06 86 VAL A C 1
ATOM 673 O O . VAL A 1 86 ? 9.600 -10.600 -27.673 1.00 91.06 86 VAL A O 1
ATOM 676 N N . LEU A 1 87 ? 7.855 -9.537 -26.739 1.00 93.44 87 LEU A N 1
ATOM 677 C CA . LEU A 1 87 ? 7.559 -8.708 -27.907 1.00 93.44 87 LEU A CA 1
ATOM 678 C C . LEU A 1 87 ? 8.729 -7.782 -28.272 1.00 93.44 87 LEU A C 1
ATOM 680 O O . LEU A 1 87 ? 9.108 -7.706 -29.441 1.00 93.44 87 LEU A O 1
ATOM 684 N N . VAL A 1 88 ? 9.343 -7.127 -27.282 1.00 93.44 88 VAL A N 1
ATOM 685 C CA . VAL A 1 88 ? 10.525 -6.275 -27.499 1.00 93.44 88 VAL A CA 1
ATOM 686 C C . VAL A 1 88 ? 11.720 -7.098 -27.991 1.00 93.44 88 VAL A C 1
ATOM 688 O O . VAL A 1 88 ? 12.411 -6.672 -28.916 1.00 93.44 88 VAL A O 1
ATOM 691 N N . GLY A 1 89 ? 11.937 -8.294 -27.433 1.00 91.25 89 GLY A N 1
ATOM 692 C CA . GLY A 1 89 ? 12.997 -9.200 -27.879 1.00 91.25 89 GLY A CA 1
ATOM 693 C C . GLY A 1 89 ? 12.833 -9.623 -29.341 1.00 91.25 89 GLY A C 1
ATOM 694 O O . GLY A 1 89 ? 13.778 -9.526 -30.122 1.00 91.25 89 GLY A O 1
ATOM 695 N N . MET A 1 90 ? 11.621 -10.017 -29.740 1.00 91.19 90 MET A N 1
ATOM 696 C CA . MET A 1 90 ? 11.322 -10.389 -31.127 1.00 91.19 90 MET A CA 1
ATOM 697 C C . MET A 1 90 ? 11.517 -9.216 -32.092 1.00 91.19 90 MET A C 1
ATOM 699 O O . MET A 1 90 ? 12.100 -9.391 -33.161 1.00 91.19 90 MET A O 1
ATOM 703 N N . LEU A 1 91 ? 11.091 -8.010 -31.705 1.00 93.25 91 LEU A N 1
ATOM 704 C CA . LEU A 1 91 ? 11.290 -6.805 -32.511 1.00 93.25 91 LEU A CA 1
ATOM 705 C C . LEU A 1 91 ? 12.784 -6.517 -32.735 1.00 93.25 91 LEU A C 1
ATOM 707 O O . LEU A 1 91 ? 13.192 -6.233 -33.859 1.00 93.25 91 LEU A O 1
ATOM 711 N N . ALA A 1 92 ? 13.606 -6.635 -31.689 1.00 88.25 92 ALA A N 1
ATOM 712 C CA . AL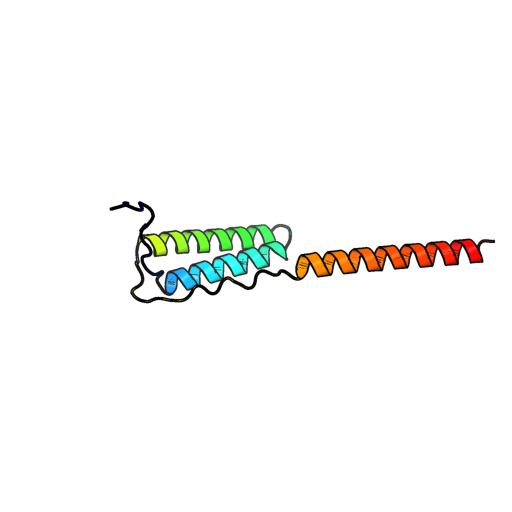A A 1 92 ? 15.048 -6.419 -31.782 1.00 88.25 92 ALA A CA 1
ATOM 713 C C . ALA A 1 92 ? 15.724 -7.418 -32.736 1.00 88.25 92 ALA A C 1
ATOM 715 O O . ALA A 1 92 ? 16.578 -7.026 -33.532 1.00 88.25 92 ALA A O 1
ATOM 716 N N . VAL A 1 93 ? 15.304 -8.688 -32.708 1.00 89.69 93 VAL A N 1
ATOM 717 C CA . VAL A 1 93 ? 15.803 -9.720 -33.631 1.00 89.69 93 VAL A CA 1
ATOM 718 C C . VAL A 1 93 ? 15.422 -9.399 -35.076 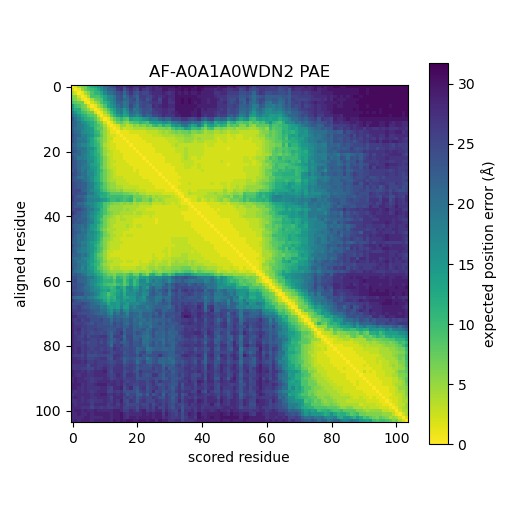1.00 89.69 93 VAL A C 1
ATOM 720 O O . VAL A 1 93 ? 16.274 -9.472 -35.958 1.00 89.69 93 VAL A O 1
ATOM 723 N N . VAL A 1 94 ? 14.175 -8.991 -35.332 1.00 89.81 94 VAL A N 1
ATOM 724 C CA . VAL A 1 94 ? 13.729 -8.603 -36.681 1.00 89.81 94 VAL A CA 1
ATOM 725 C C . VAL A 1 94 ? 14.538 -7.418 -37.207 1.00 89.81 94 VAL A C 1
ATOM 727 O O . VAL A 1 94 ? 15.015 -7.459 -38.339 1.00 89.81 94 VAL A O 1
ATOM 730 N N . ILE A 1 95 ? 14.747 -6.389 -36.382 1.00 90.25 95 ILE A N 1
ATOM 731 C CA . ILE A 1 95 ? 15.558 -5.221 -36.753 1.00 90.25 95 ILE A CA 1
ATOM 732 C C . ILE A 1 95 ? 16.991 -5.646 -37.079 1.00 90.25 95 ILE A C 1
ATOM 734 O O . ILE A 1 95 ? 17.535 -5.210 -38.091 1.00 90.25 95 ILE A O 1
ATOM 738 N N . TYR A 1 96 ? 17.589 -6.514 -36.261 1.00 87.69 96 TYR A N 1
ATOM 739 C CA . TYR A 1 96 ? 18.942 -7.013 -36.491 1.00 87.69 96 TYR A CA 1
ATOM 740 C C . TYR A 1 96 ? 19.063 -7.759 -37.825 1.00 87.69 96 TYR A C 1
ATOM 742 O O . TYR A 1 96 ? 19.971 -7.466 -38.597 1.00 8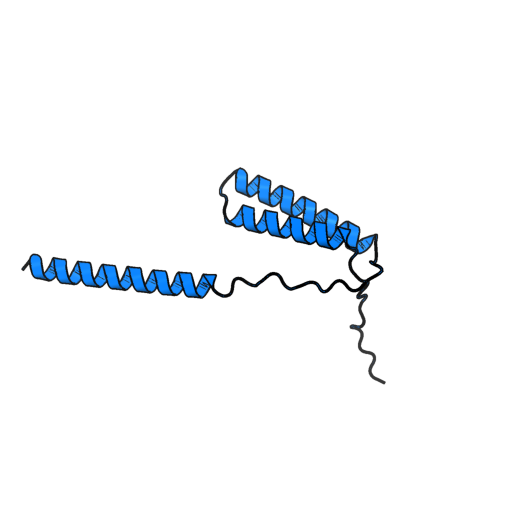7.69 96 TYR A O 1
ATOM 750 N N . VAL A 1 97 ? 18.124 -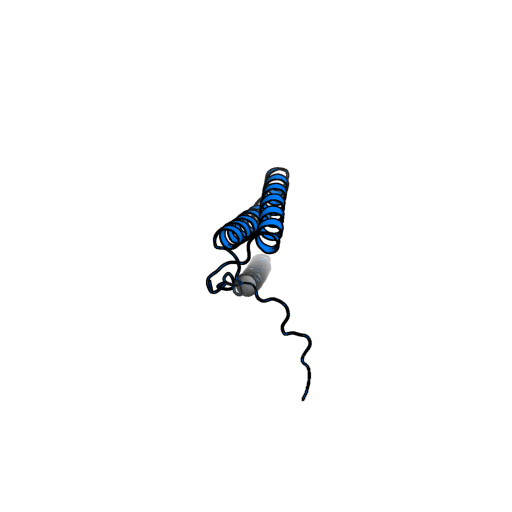8.662 -38.128 1.00 88.00 97 VAL A N 1
ATOM 751 C CA . VAL A 1 97 ? 18.118 -9.446 -39.376 1.00 88.00 97 VAL A CA 1
ATOM 752 C C . VAL A 1 97 ? 17.928 -8.553 -40.604 1.00 88.00 97 VAL A C 1
ATOM 754 O O . VAL A 1 97 ? 18.622 -8.719 -41.607 1.00 88.00 97 VAL A O 1
ATOM 757 N N . VAL A 1 98 ? 17.014 -7.582 -40.534 1.00 86.62 98 VAL A N 1
ATOM 758 C CA . VAL A 1 98 ? 16.804 -6.615 -41.623 1.00 86.62 98 VAL A CA 1
ATOM 759 C C . VAL A 1 98 ? 18.053 -5.762 -41.825 1.00 86.62 98 VAL A C 1
ATOM 761 O O . VAL A 1 98 ? 18.509 -5.607 -42.954 1.00 86.62 98 VAL A O 1
ATOM 764 N N . TYR A 1 99 ? 18.646 -5.256 -40.744 1.00 84.12 99 TYR A N 1
ATOM 765 C CA . TYR A 1 99 ? 19.873 -4.470 -40.816 1.00 84.12 99 TYR A CA 1
ATOM 766 C C . TYR A 1 99 ? 21.034 -5.281 -41.405 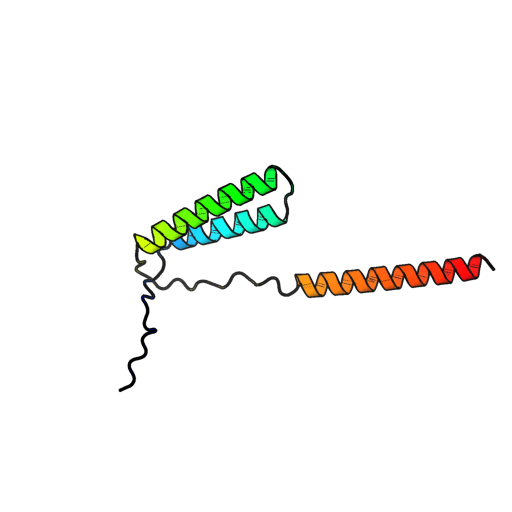1.00 84.12 99 TYR A C 1
ATOM 768 O O . TYR A 1 99 ? 21.738 -4.787 -42.281 1.00 84.12 99 TYR A O 1
ATOM 776 N N . SER A 1 100 ? 21.208 -6.540 -40.991 1.00 81.12 100 SER A N 1
ATOM 777 C CA . SER A 1 100 ? 22.271 -7.402 -41.515 1.00 81.12 100 SER A CA 1
ATOM 778 C C . SER A 1 100 ? 22.091 -7.735 -42.997 1.00 81.12 100 SER A C 1
ATOM 780 O O . SER A 1 100 ? 23.082 -7.808 -43.714 1.00 81.12 100 SER A O 1
ATOM 782 N N . HIS A 1 101 ? 20.848 -7.893 -43.467 1.00 72.06 101 HIS A N 1
ATOM 783 C CA . HIS A 1 101 ? 20.548 -8.147 -44.881 1.00 72.06 101 HIS A CA 1
ATOM 784 C C . HIS A 1 101 ? 20.655 -6.909 -45.772 1.00 72.06 101 HIS A C 1
ATOM 786 O O . HIS A 1 101 ? 20.930 -7.047 -46.955 1.00 72.06 101 HIS A O 1
ATOM 792 N N . VAL A 1 102 ? 20.417 -5.712 -45.232 1.00 70.56 102 VAL A N 1
ATOM 793 C CA . VAL A 1 102 ? 20.592 -4.446 -45.965 1.00 70.56 102 VAL A CA 1
ATOM 794 C C . VAL A 1 102 ? 22.062 -4.010 -45.997 1.00 70.56 102 VAL A C 1
ATOM 796 O O . VAL A 1 102 ? 22.469 -3.290 -46.901 1.00 70.56 102 VAL A O 1
ATOM 799 N N . ALA A 1 103 ? 22.863 -4.431 -45.015 1.00 58.47 103 ALA A N 1
ATOM 800 C CA . ALA A 1 103 ? 24.290 -4.124 -44.931 1.00 58.47 103 ALA A CA 1
ATOM 801 C C . ALA A 1 103 ? 25.200 -5.104 -45.708 1.00 58.47 103 ALA A C 1
ATOM 803 O O . ALA A 1 103 ? 26.421 -4.958 -45.637 1.00 58.47 103 ALA A O 1
ATOM 804 N N . THR A 1 104 ? 24.628 -6.091 -46.412 1.00 52.28 104 THR A N 1
ATOM 805 C CA . THR A 1 104 ? 25.330 -6.977 -47.365 1.00 52.28 104 THR A CA 1
ATOM 806 C C . THR A 1 104 ? 25.015 -6.578 -48.798 1.00 52.28 104 THR A C 1
ATOM 808 O O . THR A 1 104 ? 25.944 -6.670 -49.630 1.00 52.28 104 THR A O 1
#

Radius of gyration: 23.88 Å; Cα contacts (8 Å, |Δi|>4): 69; chains: 1; bounding box: 46×47×69 Å

Organism: Mycolicibacterium peregrinum (NCBI:txid43304)

Solvent-accessible surface area (backbone atoms only — not comparable to full-atom values): 5939 Å² total; per-residue (Å²): 137,81,87,71,87,78,80,68,78,80,60,28,61,25,71,66,26,52,51,25,50,51,50,15,52,54,24,45,56,47,25,73,76,41,66,67,72,58,16,54,51,24,43,53,52,15,49,51,26,45,53,50,19,54,49,34,59,74,75,37,69,22,95,49,91,69,83,79,72,75,71,80,72,74,71,58,57,64,56,52,53,50,54,51,52,52,53,53,52,53,52,52,53,53,51,50,54,51,51,56,63,73,74,107

pLDDT: mean 74.89, std 18.05, range [33.5, 93.44]

Foldseek 3Di:
DDDDPPPPDPLDQAPLLVVLVVQLVVLCVQLVVDDDPSNVVSNVSSVVSVVVSVVSRVPPRHPDDDPPPPDPPPPCPVVVVVVVVVVVVVVVVVVVVVVVVVVD